Protein AF-A0A3C1V771-F1 (afdb_monomer_lite)

Foldseek 3Di:
DPPPQPWDKDFAQDKDKDAAPFWFQKKKWKKWAQDDDDDKWKWADAPVPDTDTDDWDKDWPDDDDDVPSGTTIMMIMDHGDDGHRMMMIGHRGTMITRDMDTDGDDDDD

Structure (mmCIF, N/CA/C/O backbone):
data_AF-A0A3C1V771-F1
#
_entry.id   AF-A0A3C1V771-F1
#
loop_
_atom_site.group_PDB
_atom_site.id
_atom_site.type_symbol
_atom_site.label_atom_id
_atom_site.label_alt_id
_atom_site.label_comp_id
_atom_site.label_asym_id
_atom_site.label_entity_id
_atom_site.label_seq_id
_atom_site.pdbx_PDB_ins_code
_atom_site.Cartn_x
_atom_site.Cartn_y
_atom_site.Cartn_z
_atom_site.occupancy
_atom_site.B_iso_or_equiv
_atom_site.auth_seq_id
_atom_site.auth_comp_id
_atom_site.auth_asym_id
_atom_site.auth_atom_id
_atom_site.pdbx_PDB_model_num
ATOM 1 N N . ALA A 1 1 ? 18.642 19.438 11.216 1.00 39.62 1 ALA A N 1
ATOM 2 C CA . ALA A 1 1 ? 18.569 17.996 11.513 1.00 39.62 1 ALA A CA 1
ATOM 3 C C . ALA A 1 1 ? 18.461 17.271 10.180 1.00 39.62 1 ALA A C 1
ATOM 5 O O . ALA A 1 1 ? 17.603 17.635 9.390 1.00 39.62 1 ALA A O 1
ATOM 6 N N . LYS A 1 2 ? 19.402 16.379 9.864 1.00 35.41 2 LYS A N 1
ATOM 7 C CA . LYS A 1 2 ? 19.421 15.618 8.610 1.00 35.41 2 LYS A CA 1
ATOM 8 C C . LYS A 1 2 ? 18.505 14.418 8.839 1.00 35.41 2 LYS A C 1
ATOM 10 O O . LYS A 1 2 ? 18.873 13.536 9.602 1.00 35.41 2 LYS A O 1
ATOM 15 N N . GLU A 1 3 ? 17.280 14.475 8.325 1.00 34.34 3 GLU A N 1
ATOM 16 C CA . GLU A 1 3 ? 16.310 13.388 8.476 1.00 34.34 3 GLU A CA 1
ATOM 17 C C . GLU A 1 3 ? 16.882 12.112 7.850 1.00 34.34 3 GLU A C 1
ATOM 19 O O . GLU A 1 3 ? 17.196 12.065 6.659 1.00 34.34 3 GLU A O 1
ATOM 24 N N . ASP A 1 4 ? 17.063 11.095 8.686 1.00 40.94 4 ASP A N 1
ATOM 25 C CA . ASP A 1 4 ? 17.554 9.778 8.307 1.00 40.94 4 ASP A CA 1
ATOM 26 C C . ASP A 1 4 ? 16.416 9.014 7.613 1.00 40.94 4 ASP A C 1
ATOM 28 O O . ASP A 1 4 ? 15.683 8.231 8.220 1.00 40.94 4 ASP A O 1
ATOM 32 N N . ALA A 1 5 ? 16.203 9.325 6.332 1.00 49.41 5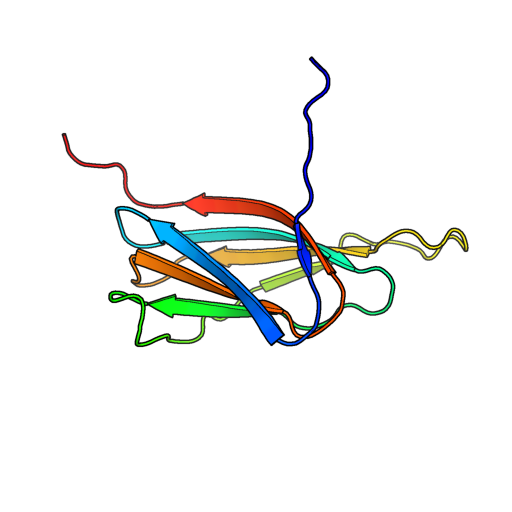 ALA A N 1
ATOM 33 C CA . ALA A 1 5 ? 15.216 8.672 5.480 1.00 49.41 5 ALA A CA 1
ATOM 34 C C . ALA A 1 5 ? 15.672 7.240 5.150 1.00 49.41 5 ALA A C 1
ATOM 36 O O . ALA A 1 5 ? 16.147 6.956 4.048 1.00 49.41 5 ALA A O 1
ATOM 37 N N . HIS A 1 6 ? 15.542 6.331 6.115 1.00 59.53 6 HIS A N 1
ATOM 38 C CA . HIS A 1 6 ? 15.743 4.902 5.910 1.00 59.53 6 HIS A CA 1
ATOM 39 C C . HIS A 1 6 ? 14.648 4.379 4.975 1.00 59.53 6 HIS A C 1
ATOM 41 O O . HIS A 1 6 ? 13.528 4.098 5.397 1.00 59.53 6 HIS A O 1
ATOM 47 N N . ARG A 1 7 ? 14.955 4.277 3.680 1.00 64.25 7 ARG A N 1
ATOM 48 C CA . ARG A 1 7 ? 14.083 3.594 2.721 1.00 64.25 7 ARG A CA 1
ATOM 49 C C . ARG A 1 7 ? 14.140 2.097 2.993 1.00 64.25 7 ARG A C 1
ATOM 51 O O . ARG A 1 7 ? 15.230 1.536 3.095 1.00 64.25 7 ARG A O 1
ATOM 58 N N . THR A 1 8 ? 12.991 1.437 3.052 1.00 76.06 8 THR A N 1
ATOM 59 C CA . THR A 1 8 ? 12.944 -0.024 3.149 1.00 76.06 8 THR A CA 1
ATOM 60 C C . THR A 1 8 ? 13.097 -0.607 1.750 1.00 76.06 8 THR A C 1
ATOM 62 O O . THR A 1 8 ? 12.195 -0.474 0.924 1.00 76.06 8 THR A O 1
ATOM 65 N N . ALA A 1 9 ? 14.253 -1.202 1.459 1.00 81.94 9 ALA A N 1
ATOM 66 C CA . ALA A 1 9 ? 14.465 -1.959 0.230 1.00 81.94 9 ALA A CA 1
ATOM 67 C C . ALA A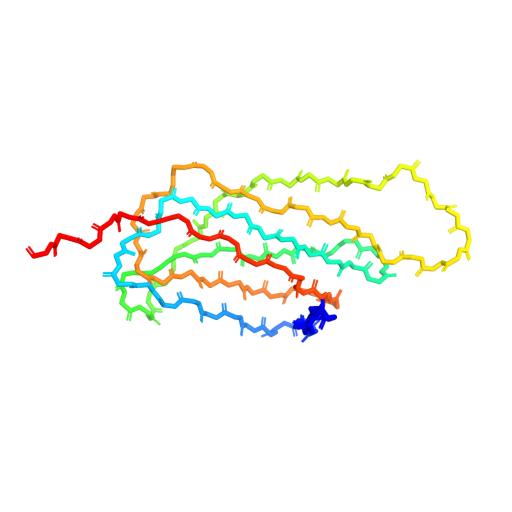 1 9 ? 13.848 -3.358 0.356 1.00 81.94 9 ALA A C 1
ATOM 69 O O . ALA A 1 9 ? 13.893 -3.950 1.433 1.00 81.94 9 ALA A O 1
ATOM 70 N N . GLY A 1 10 ? 13.304 -3.875 -0.741 1.00 82.62 10 GLY A N 1
ATOM 71 C CA . GLY A 1 10 ? 12.800 -5.241 -0.818 1.00 82.62 10 GLY A CA 1
ATOM 72 C C . GLY A 1 10 ? 12.676 -5.731 -2.260 1.00 82.62 10 GLY A C 1
ATOM 73 O O . GLY A 1 10 ? 12.770 -4.951 -3.214 1.00 82.62 10 GLY A O 1
ATOM 74 N N . GLY A 1 11 ? 12.504 -7.038 -2.411 1.00 83.69 11 GLY A N 1
ATOM 75 C CA . GLY A 1 11 ? 12.359 -7.756 -3.669 1.00 83.69 11 GLY A CA 1
ATOM 76 C C . GLY A 1 11 ? 11.072 -8.574 -3.741 1.00 83.69 11 GLY A C 1
ATOM 77 O O . GLY A 1 11 ? 10.203 -8.499 -2.878 1.00 83.69 11 GLY A O 1
ATOM 78 N N . ALA A 1 12 ? 10.932 -9.357 -4.811 1.00 87.88 12 ALA A N 1
ATOM 79 C CA . ALA A 1 12 ? 9.745 -10.176 -5.026 1.00 87.88 12 ALA A CA 1
ATOM 80 C C . ALA A 1 12 ? 9.530 -11.182 -3.880 1.00 87.88 12 ALA A C 1
ATOM 82 O O . ALA A 1 12 ? 10.432 -11.950 -3.553 1.00 87.88 12 ALA A O 1
ATOM 83 N N . GLY A 1 13 ? 8.321 -11.200 -3.317 1.00 89.38 13 GLY A N 1
ATOM 84 C CA . GLY A 1 13 ? 7.947 -12.055 -2.190 1.00 89.38 13 GLY A CA 1
ATOM 85 C C . GLY A 1 13 ? 8.175 -11.424 -0.817 1.00 89.38 13 GLY A C 1
ATOM 86 O O . GLY A 1 13 ? 7.653 -11.950 0.164 1.00 89.38 13 GLY A O 1
ATOM 87 N N . ASP A 1 14 ? 8.876 -10.289 -0.734 1.00 91.56 14 ASP A N 1
ATOM 88 C CA . ASP A 1 14 ? 8.988 -9.551 0.521 1.00 91.56 14 ASP A CA 1
ATOM 89 C C . ASP A 1 14 ? 7.641 -8.939 0.903 1.00 91.56 14 ASP A C 1
ATOM 91 O O . ASP A 1 14 ? 6.867 -8.461 0.062 1.00 91.56 14 ASP A O 1
ATOM 95 N N . VAL A 1 15 ? 7.370 -8.944 2.207 1.00 93.56 15 VAL A N 1
ATOM 96 C CA . VAL A 1 15 ? 6.098 -8.503 2.767 1.00 93.56 15 VAL A CA 1
ATOM 97 C C . VAL A 1 15 ? 6.337 -7.484 3.869 1.00 93.56 15 VAL A C 1
ATOM 99 O O . VAL A 1 15 ? 7.117 -7.714 4.791 1.00 93.56 15 VAL A O 1
ATOM 102 N N . LEU A 1 16 ? 5.604 -6.373 3.804 1.00 94.00 16 LEU A N 1
ATOM 103 C CA . LEU A 1 16 ? 5.488 -5.418 4.899 1.00 94.00 16 LEU A CA 1
ATOM 104 C C . LEU A 1 16 ? 4.065 -5.481 5.448 1.00 94.00 16 LEU A C 1
ATOM 106 O O . LEU A 1 16 ? 3.105 -5.356 4.686 1.00 94.00 16 LEU A O 1
ATOM 110 N N . ILE A 1 17 ? 3.929 -5.650 6.764 1.00 95.19 17 ILE A N 1
ATOM 111 C CA . ILE A 1 17 ? 2.636 -5.614 7.455 1.00 95.19 17 ILE A CA 1
ATOM 112 C C . ILE A 1 17 ? 2.661 -4.478 8.471 1.00 95.19 17 ILE A C 1
ATOM 114 O O . ILE A 1 17 ? 3.497 -4.451 9.371 1.00 95.19 17 ILE A O 1
ATOM 118 N N . TYR A 1 18 ? 1.718 -3.555 8.329 1.00 94.25 18 TYR A N 1
ATOM 119 C CA . TYR A 1 18 ? 1.468 -2.479 9.277 1.00 94.25 18 TYR A CA 1
ATOM 120 C C . TYR A 1 18 ? 0.246 -2.840 10.107 1.00 94.25 18 TYR A C 1
ATOM 122 O O . TYR A 1 18 ? -0.832 -3.029 9.549 1.00 94.25 18 TYR A O 1
ATOM 130 N N . GLN A 1 19 ? 0.407 -2.910 11.425 1.00 95.50 19 GLN A N 1
ATOM 131 C CA . GLN A 1 19 ? -0.698 -3.069 12.364 1.00 95.50 19 GLN A CA 1
ATOM 132 C C . GLN A 1 19 ? -1.075 -1.705 12.942 1.00 95.50 19 GLN A C 1
ATOM 134 O O . GLN A 1 19 ? -0.218 -0.953 13.404 1.00 95.50 19 GLN A O 1
ATOM 139 N N . LEU A 1 20 ? -2.366 -1.399 12.928 1.00 92.56 20 LEU A N 1
ATOM 140 C CA . LEU A 1 20 ? -2.946 -0.173 13.444 1.00 92.56 20 LEU A CA 1
ATOM 141 C C . LEU A 1 20 ? -3.909 -0.483 14.589 1.00 92.56 20 LEU A C 1
ATOM 143 O O . LEU A 1 20 ? -4.508 -1.558 14.632 1.00 92.56 20 LEU A O 1
ATOM 147 N N . PRO A 1 21 ? -4.106 0.465 15.517 1.00 91.38 21 PRO A N 1
ATOM 148 C CA . PRO A 1 21 ? -5.040 0.277 16.622 1.00 91.38 21 PRO A CA 1
ATOM 149 C C . PRO A 1 21 ? -6.514 0.347 16.187 1.00 91.38 21 PRO A C 1
ATOM 151 O O . PRO A 1 21 ? -7.402 0.008 16.962 1.00 91.38 21 PRO A O 1
ATOM 154 N N . THR A 1 22 ? -6.783 0.827 14.971 1.00 91.56 22 THR A N 1
ATOM 155 C CA . THR A 1 22 ? -8.127 0.989 14.403 1.00 91.56 22 THR A CA 1
ATOM 156 C C . THR A 1 22 ? -8.080 0.766 12.894 1.00 91.56 22 THR A C 1
ATOM 158 O O . THR A 1 22 ? -6.999 0.795 12.300 1.00 91.56 22 THR A O 1
ATOM 161 N N . ALA A 1 23 ? -9.252 0.587 12.283 1.00 93.25 23 ALA A N 1
ATOM 162 C CA . ALA A 1 23 ? -9.362 0.222 10.879 1.00 93.25 23 ALA A CA 1
ATOM 163 C C . ALA A 1 23 ? -8.713 1.248 9.932 1.00 93.25 23 ALA A C 1
ATOM 165 O O . ALA A 1 23 ? -8.871 2.463 10.083 1.00 93.25 23 ALA A O 1
ATOM 166 N N . VAL A 1 24 ? -8.031 0.744 8.907 1.00 94.06 24 VAL A N 1
ATOM 167 C CA . VAL A 1 24 ? -7.446 1.534 7.822 1.00 94.06 24 VAL A CA 1
ATOM 168 C C . VAL A 1 24 ? -8.562 2.209 7.016 1.00 94.06 24 VAL A C 1
ATOM 170 O O . VAL A 1 24 ? -9.428 1.543 6.459 1.00 94.06 24 VAL A O 1
ATOM 173 N N . GLN A 1 25 ? -8.530 3.539 6.896 1.00 94.38 25 GLN A N 1
ATOM 174 C CA . GLN A 1 25 ? -9.494 4.307 6.087 1.00 94.38 25 GLN A CA 1
ATOM 175 C C . GLN A 1 25 ? -8.951 4.666 4.701 1.00 94.38 25 GLN A C 1
ATOM 177 O O . GLN A 1 25 ? -9.691 4.735 3.715 1.00 94.38 25 GLN A O 1
ATOM 182 N N . SER A 1 26 ? -7.653 4.943 4.625 1.00 95.00 26 SER A N 1
ATOM 183 C CA . SER A 1 26 ? -6.944 5.257 3.385 1.00 95.00 26 SER A CA 1
ATOM 184 C C . SER A 1 26 ? -5.445 5.142 3.595 1.00 95.00 26 SER A C 1
ATOM 186 O O . SER A 1 26 ? -4.965 5.283 4.720 1.00 95.00 26 SER A O 1
ATOM 188 N N . PHE A 1 27 ? -4.697 4.975 2.510 1.00 95.88 27 PHE A N 1
ATOM 189 C CA . PHE A 1 27 ? -3.242 5.043 2.561 1.00 95.88 27 PHE A CA 1
ATOM 190 C C . PHE A 1 27 ? -2.639 5.690 1.317 1.00 95.88 27 PHE A C 1
ATOM 192 O O . PHE A 1 27 ? -3.271 5.774 0.258 1.00 95.88 27 PHE A O 1
ATOM 199 N N . ARG A 1 28 ? -1.381 6.109 1.466 1.00 96.81 28 ARG A N 1
ATOM 200 C CA . ARG A 1 28 ? -0.470 6.518 0.398 1.00 96.81 28 ARG A CA 1
ATOM 201 C C . ARG A 1 28 ? 0.878 5.849 0.615 1.00 96.81 28 ARG A C 1
ATO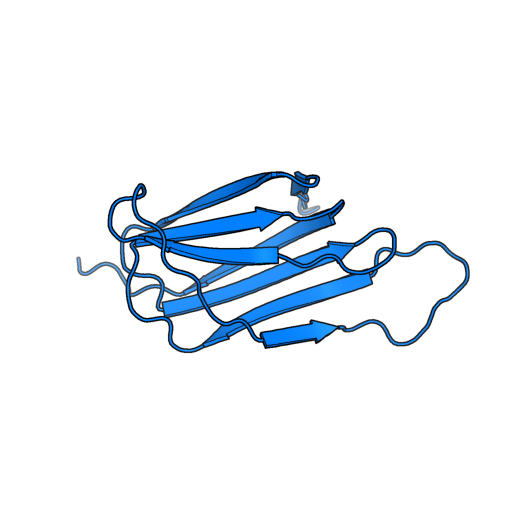M 203 O O . ARG A 1 28 ? 1.441 5.922 1.703 1.00 96.81 28 ARG A O 1
ATOM 210 N N . VAL A 1 29 ? 1.397 5.213 -0.423 1.00 95.12 29 VAL A N 1
ATOM 211 C CA . VAL A 1 29 ? 2.679 4.511 -0.397 1.00 95.12 29 VAL A CA 1
ATOM 212 C C . VAL A 1 29 ? 3.551 5.075 -1.499 1.00 95.12 29 VAL A C 1
ATOM 214 O O . VAL A 1 29 ? 3.246 4.943 -2.683 1.00 95.12 29 VAL A O 1
ATOM 217 N N . PHE A 1 30 ? 4.632 5.725 -1.083 1.00 93.69 30 PHE A N 1
ATOM 218 C CA . PHE A 1 30 ? 5.637 6.305 -1.959 1.00 93.69 30 PHE A CA 1
ATOM 219 C C . PHE A 1 30 ? 6.733 5.268 -2.169 1.00 93.69 30 PHE A C 1
ATOM 221 O O . PHE A 1 30 ? 7.468 4.938 -1.233 1.00 93.69 30 PHE A O 1
ATOM 228 N N . ALA A 1 31 ? 6.825 4.754 -3.389 1.00 91.81 31 ALA A N 1
ATOM 229 C CA . ALA A 1 31 ? 7.779 3.733 -3.779 1.00 91.81 31 ALA A CA 1
ATOM 230 C C . ALA A 1 31 ? 8.722 4.247 -4.869 1.00 91.81 31 ALA A C 1
ATOM 232 O O . ALA A 1 31 ? 8.382 5.127 -5.659 1.00 91.81 31 ALA A O 1
ATOM 233 N N . PHE A 1 32 ? 9.911 3.663 -4.916 1.00 89.69 32 PHE A N 1
ATOM 234 C CA . PHE A 1 32 ? 10.916 3.911 -5.934 1.00 89.69 32 PHE A CA 1
ATOM 235 C C . PHE A 1 32 ? 11.278 2.579 -6.589 1.00 89.69 32 PHE A C 1
ATOM 237 O O . PHE A 1 32 ? 11.544 1.608 -5.882 1.00 89.69 32 PHE A O 1
ATOM 244 N N . PHE A 1 33 ? 11.343 2.543 -7.919 1.00 87.81 33 PHE A N 1
ATOM 245 C CA . PHE A 1 33 ? 11.731 1.351 -8.680 1.00 87.81 33 PHE A CA 1
ATOM 246 C C . PHE A 1 33 ? 13.029 1.602 -9.459 1.00 87.81 33 PHE A C 1
ATOM 248 O O . PHE A 1 33 ? 13.110 2.610 -10.160 1.00 87.81 33 PHE A O 1
ATOM 255 N N . PRO A 1 34 ? 14.026 0.701 -9.414 1.00 83.56 34 PRO A N 1
ATOM 256 C CA . PRO A 1 34 ? 15.301 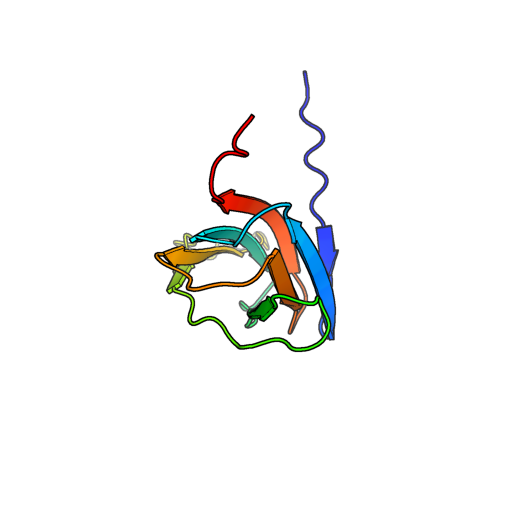0.891 -10.110 1.00 83.56 34 PRO A CA 1
ATOM 257 C C . PRO A 1 34 ? 15.183 0.761 -11.634 1.00 83.56 34 PRO A C 1
ATOM 259 O O . PRO A 1 34 ? 16.020 1.286 -12.365 1.00 83.56 34 PRO A O 1
ATOM 262 N N . LYS A 1 35 ? 14.168 0.039 -12.132 1.00 76.94 35 LYS A N 1
ATOM 263 C CA . LYS A 1 35 ? 13.981 -0.261 -13.562 1.00 76.94 35 LYS A CA 1
ATOM 264 C C . LYS A 1 35 ? 12.523 -0.068 -13.996 1.00 76.94 35 LYS A C 1
ATOM 266 O O . LYS A 1 35 ? 11.986 1.038 -13.935 1.00 76.94 35 LYS A O 1
ATOM 271 N N . ALA A 1 36 ? 11.887 -1.109 -14.529 1.00 75.88 36 ALA A N 1
ATOM 272 C CA . ALA A 1 36 ? 10.452 -1.109 -14.758 1.00 75.88 36 ALA A CA 1
ATOM 273 C C . ALA A 1 36 ? 9.727 -1.099 -13.408 1.00 75.88 36 ALA A C 1
ATOM 275 O O . ALA A 1 36 ? 10.191 -1.692 -12.435 1.00 75.88 36 ALA A O 1
ATOM 276 N N . GLU A 1 37 ? 8.599 -0.403 -13.358 1.00 76.06 37 GLU A N 1
ATOM 277 C CA . GLU A 1 37 ? 7.689 -0.509 -12.227 1.00 76.06 37 GLU A CA 1
ATOM 278 C C . GLU A 1 37 ? 7.188 -1.952 -12.106 1.00 76.06 37 GLU A C 1
ATOM 280 O O . GLU A 1 37 ? 6.809 -2.575 -13.097 1.00 76.06 37 GLU A O 1
ATOM 285 N N . SER A 1 38 ? 7.213 -2.488 -10.891 1.00 78.62 38 SER A N 1
ATOM 286 C CA . SER A 1 38 ? 6.587 -3.773 -10.582 1.00 78.62 38 SER A CA 1
ATOM 287 C C . SER A 1 38 ? 5.256 -3.524 -9.883 1.00 78.62 38 SER A C 1
ATOM 289 O O . SER A 1 38 ? 5.032 -2.459 -9.301 1.00 78.62 38 SER A O 1
ATOM 291 N N . ALA A 1 39 ? 4.348 -4.496 -9.949 1.00 82.12 39 ALA A N 1
ATOM 292 C CA . ALA A 1 39 ? 3.114 -4.414 -9.184 1.00 82.12 39 ALA A CA 1
ATOM 293 C C . ALA A 1 39 ? 3.421 -4.488 -7.677 1.00 82.12 39 ALA A C 1
ATOM 295 O O . ALA A 1 39 ? 4.402 -5.095 -7.243 1.00 82.12 39 ALA A O 1
ATOM 296 N N . VAL A 1 40 ? 2.559 -3.899 -6.863 1.00 92.00 40 VAL A N 1
ATOM 297 C CA . VAL A 1 40 ? 2.531 -4.142 -5.420 1.00 92.00 40 VAL A CA 1
ATOM 298 C C . VAL A 1 40 ? 1.115 -4.578 -5.109 1.00 92.00 40 VAL A C 1
ATOM 300 O O . VAL A 1 40 ? 0.167 -3.908 -5.528 1.00 92.00 40 VAL A O 1
ATOM 303 N N . LYS A 1 41 ? 0.959 -5.716 -4.432 1.00 95.38 41 LYS A N 1
ATOM 304 C CA . LYS A 1 41 ? -0.365 -6.141 -3.978 1.00 95.38 41 LYS A CA 1
ATOM 305 C C . LYS A 1 41 ? -0.618 -5.535 -2.611 1.00 95.38 41 LYS A C 1
ATOM 307 O O . LYS A 1 41 ? 0.202 -5.669 -1.703 1.00 95.38 41 LYS A O 1
ATOM 312 N N . PHE A 1 42 ? -1.763 -4.883 -2.484 1.00 95.81 42 PHE A N 1
ATOM 313 C CA . PHE A 1 42 ? -2.224 -4.303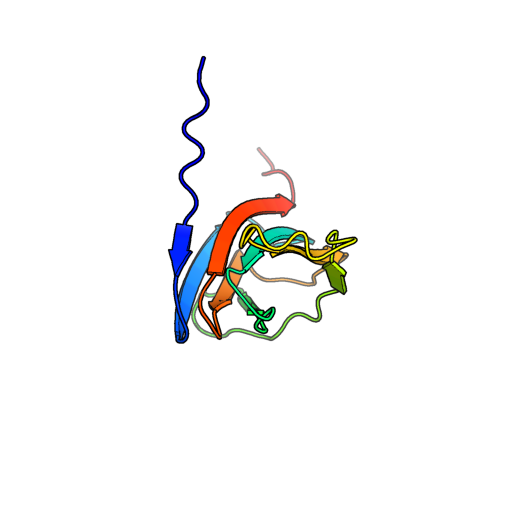 -1.235 1.00 95.81 42 PHE A CA 1
ATOM 314 C C . PHE A 1 42 ? -3.406 -5.111 -0.745 1.00 95.81 42 PHE A C 1
ATOM 316 O O . PHE A 1 42 ? -4.324 -5.393 -1.510 1.00 95.81 42 PHE A O 1
ATOM 323 N N . SER A 1 43 ? -3.390 -5.465 0.530 1.00 96.75 43 SER A N 1
ATOM 324 C CA . SER A 1 43 ? -4.507 -6.153 1.166 1.00 96.75 43 SER A CA 1
ATOM 325 C C . SER A 1 43 ? -4.664 -5.686 2.602 1.00 96.75 43 SER A C 1
ATOM 327 O O . SER A 1 43 ? -3.709 -5.203 3.214 1.00 96.75 43 SER A O 1
ATOM 329 N N . VAL A 1 44 ? -5.873 -5.813 3.133 1.00 96.69 44 VAL A N 1
ATOM 330 C CA . VAL A 1 44 ? -6.181 -5.509 4.531 1.00 96.69 44 VAL A CA 1
ATOM 331 C C . VAL A 1 44 ? -6.723 -6.735 5.246 1.00 96.69 44 VAL A C 1
ATOM 333 O O . VAL A 1 44 ? -7.185 -7.672 4.601 1.00 96.69 44 VAL A O 1
ATOM 336 N N . SER A 1 45 ? -6.611 -6.746 6.569 1.00 96.62 45 SER A N 1
ATOM 337 C CA . SER A 1 45 ? -7.102 -7.829 7.419 1.00 96.62 45 SER A CA 1
ATOM 338 C C . SER A 1 45 ? -7.548 -7.284 8.770 1.00 96.62 45 SER A C 1
ATOM 340 O O . SER A 1 45 ? -6.927 -6.359 9.296 1.00 96.62 45 SER A O 1
ATOM 342 N N . ASP A 1 46 ? -8.608 -7.854 9.339 1.00 94.88 46 ASP A N 1
ATOM 343 C CA . ASP A 1 46 ? -9.058 -7.551 10.703 1.00 94.88 46 ASP A CA 1
ATOM 344 C C . ASP A 1 46 ? -8.254 -8.318 11.769 1.00 94.88 46 ASP A C 1
ATOM 346 O O . ASP A 1 46 ? -8.093 -7.829 12.887 1.00 94.88 46 ASP A O 1
ATOM 350 N N . ASP A 1 47 ? -7.717 -9.494 11.426 1.00 93.75 47 ASP A N 1
ATOM 351 C CA . ASP A 1 47 ? -7.109 -10.452 12.361 1.00 93.75 47 ASP A CA 1
ATOM 352 C C . ASP A 1 47 ? -5.613 -10.718 12.115 1.00 93.75 47 ASP A C 1
ATOM 354 O O . ASP A 1 47 ? -4.978 -11.451 12.874 1.00 93.75 47 ASP A O 1
ATOM 358 N N . GLY A 1 48 ? -5.046 -10.141 11.054 1.00 94.25 48 GLY A N 1
ATOM 359 C CA . GLY A 1 48 ? -3.653 -10.333 10.655 1.00 94.25 48 GLY A CA 1
ATOM 360 C C . GLY A 1 48 ? -3.366 -11.696 10.014 1.00 94.25 48 GLY A C 1
ATOM 361 O O . GLY A 1 48 ? -2.202 -12.007 9.766 1.00 94.25 48 GLY A O 1
ATOM 362 N N . GLN A 1 49 ? -4.393 -12.501 9.730 1.00 94.62 49 GLN A N 1
ATOM 363 C CA . GLN A 1 49 ? -4.285 -13.840 9.140 1.00 94.62 49 GLN A CA 1
ATOM 364 C C . GLN A 1 49 ? -5.039 -13.923 7.810 1.00 94.62 49 GLN A C 1
ATOM 366 O O . GLN A 1 49 ? -4.488 -14.365 6.801 1.00 94.62 49 GLN A O 1
ATOM 371 N N . ASN A 1 50 ? -6.286 -13.457 7.792 1.00 95.25 50 ASN A N 1
ATOM 372 C CA . ASN A 1 50 ? -7.166 -13.485 6.634 1.00 95.25 50 ASN A CA 1
ATOM 373 C C . ASN A 1 50 ? -7.125 -12.127 5.933 1.00 95.25 50 ASN A C 1
ATOM 375 O O . ASN A 1 50 ? -7.681 -11.150 6.430 1.00 95.25 50 ASN A O 1
ATOM 379 N N . PHE A 1 51 ? -6.445 -12.068 4.787 1.00 95.81 51 PHE A N 1
ATOM 380 C CA . PHE A 1 51 ? -6.257 -10.840 4.015 1.00 95.81 51 PHE A CA 1
ATOM 381 C C . PHE A 1 51 ? -7.178 -10.781 2.798 1.00 95.81 51 PHE A C 1
ATOM 383 O O . PHE A 1 51 ? -7.351 -11.776 2.094 1.00 95.81 51 PHE A O 1
ATOM 390 N N . HIS A 1 52 ? -7.712 -9.593 2.524 1.00 94.75 52 HIS A N 1
ATOM 391 C CA . HIS A 1 52 ? -8.543 -9.293 1.357 1.00 94.75 52 HIS A CA 1
ATOM 392 C C . HIS A 1 52 ? -7.904 -8.171 0.540 1.00 94.75 52 HIS A C 1
ATOM 394 O O . HIS A 1 52 ? -7.437 -7.173 1.097 1.00 94.75 52 HIS A O 1
ATOM 400 N N . ASP A 1 53 ? -7.889 -8.333 -0.779 1.00 95.00 53 ASP A N 1
ATOM 401 C CA . ASP A 1 53 ? -7.238 -7.393 -1.687 1.00 95.00 53 ASP A CA 1
ATOM 402 C C . ASP A 1 53 ? -7.921 -6.021 -1.700 1.00 95.00 53 ASP A C 1
ATOM 404 O O . ASP A 1 53 ? -9.146 -5.892 -1.677 1.00 95.00 53 ASP A O 1
ATOM 408 N N . VAL A 1 54 ? -7.098 -4.978 -1.789 1.00 93.62 54 VAL A N 1
ATOM 409 C CA . VAL A 1 54 ? -7.525 -3.588 -1.927 1.00 93.62 54 VAL A CA 1
ATOM 410 C C . VAL A 1 54 ? -7.209 -3.114 -3.336 1.00 93.62 54 VAL A C 1
ATOM 412 O O . VAL A 1 54 ? -6.069 -3.166 -3.795 1.00 93.62 54 VAL A O 1
ATOM 415 N N . THR A 1 55 ? -8.221 -2.578 -4.014 1.00 92.44 55 THR A N 1
ATOM 416 C CA . THR A 1 55 ? -8.005 -1.880 -5.284 1.00 92.44 55 THR A CA 1
ATOM 417 C C . THR A 1 55 ? -7.301 -0.551 -5.025 1.00 92.44 55 THR A C 1
ATOM 419 O O . THR A 1 55 ? -7.794 0.284 -4.265 1.00 92.44 55 THR A O 1
ATOM 422 N N . VAL A 1 56 ? -6.160 -0.339 -5.680 1.00 93.69 56 VAL A N 1
ATOM 423 C CA . VAL A 1 56 ? -5.355 0.881 -5.551 1.00 93.69 56 VAL A CA 1
ATOM 424 C C . VAL A 1 56 ? -5.284 1.649 -6.861 1.00 93.69 56 VAL A C 1
ATOM 426 O O . VAL A 1 56 ? -5.292 1.077 -7.949 1.00 93.69 56 VAL A O 1
ATOM 429 N N . GLN A 1 57 ? -5.178 2.965 -6.743 1.00 94.38 57 GLN A N 1
ATOM 430 C CA . GLN A 1 57 ? -4.787 3.854 -7.826 1.00 94.38 57 GLN A CA 1
ATOM 431 C C . GLN A 1 57 ? -3.265 4.012 -7.815 1.00 94.38 57 GLN A C 1
ATOM 433 O O . GLN A 1 57 ? -2.629 3.971 -6.756 1.00 94.38 57 GLN A O 1
ATOM 438 N N . LYS A 1 58 ? -2.687 4.159 -9.008 1.00 92.44 58 LYS A N 1
ATOM 439 C CA . LYS A 1 58 ? -1.247 4.287 -9.222 1.00 92.44 58 LYS A CA 1
ATOM 440 C C . LYS A 1 58 ? -0.965 5.555 -10.016 1.00 92.44 58 LYS A C 1
ATOM 442 O O . LYS A 1 58 ? -1.454 5.697 -11.134 1.00 92.44 58 LYS A O 1
ATOM 447 N N . GLU A 1 59 ? -0.144 6.430 -9.456 1.00 90.88 59 GLU A N 1
ATOM 448 C CA . GLU A 1 59 ? 0.353 7.640 -10.107 1.00 90.88 59 GLU A CA 1
ATOM 449 C C . GLU A 1 59 ? 1.870 7.528 -10.295 1.00 90.88 59 GLU A C 1
ATOM 451 O O . GLU A 1 59 ? 2.606 7.198 -9.363 1.00 90.88 59 GLU A O 1
ATOM 456 N N . ILE A 1 60 ? 2.347 7.792 -11.510 1.00 85.56 60 ILE A N 1
ATOM 457 C CA . ILE A 1 60 ? 3.771 7.760 -11.855 1.00 85.56 60 ILE A CA 1
ATOM 458 C C . ILE A 1 60 ? 4.202 9.204 -12.096 1.00 85.56 60 ILE A C 1
ATOM 460 O O . ILE A 1 60 ? 3.719 9.841 -13.027 1.00 85.56 60 ILE A O 1
ATOM 464 N N . TYR A 1 61 ? 5.128 9.717 -11.288 1.00 72.81 61 TYR A N 1
ATOM 465 C CA . TYR A 1 61 ? 5.588 11.113 -11.384 1.00 72.81 61 TYR A CA 1
ATOM 466 C C . TYR A 1 61 ? 6.834 11.282 -12.269 1.00 72.81 61 TYR A C 1
ATOM 468 O O . TYR A 1 61 ? 7.539 12.288 -12.197 1.00 72.81 61 TYR A O 1
ATOM 476 N N . PHE A 1 62 ? 7.151 10.279 -13.091 1.00 67.19 62 PHE A N 1
ATOM 477 C CA . PHE A 1 62 ? 8.355 10.258 -13.913 1.00 67.19 62 PHE A CA 1
ATOM 478 C C . PHE A 1 62 ? 8.079 10.796 -15.325 1.00 67.19 62 PHE A C 1
ATOM 480 O O . PHE A 1 62 ? 7.387 10.152 -16.109 1.00 67.19 62 PHE A O 1
ATOM 487 N N . HIS A 1 63 ? 8.655 11.957 -15.659 1.00 57.94 63 HIS A N 1
ATOM 488 C CA . HIS A 1 63 ? 8.431 12.666 -16.930 1.00 57.94 63 HIS A CA 1
ATOM 489 C C . HIS A 1 63 ? 9.598 12.595 -17.935 1.00 57.94 63 HIS A C 1
ATOM 491 O O . HIS A 1 63 ? 9.601 13.334 -18.916 1.00 57.94 63 HIS A O 1
ATOM 497 N N . GLY A 1 64 ? 10.586 11.715 -17.749 1.00 54.78 64 GLY A N 1
ATOM 498 C CA . GLY A 1 64 ? 11.638 11.543 -18.754 1.00 54.78 64 GLY A CA 1
ATOM 499 C C . GLY A 1 64 ? 12.825 10.724 -18.274 1.00 54.78 64 GLY A C 1
ATOM 500 O O . GLY A 1 64 ? 13.376 10.976 -17.205 1.00 54.78 64 GLY A O 1
ATOM 501 N N . ALA A 1 65 ? 13.232 9.748 -19.086 1.00 51.59 65 ALA A N 1
ATOM 502 C CA . ALA A 1 65 ? 14.463 9.000 -18.886 1.00 51.59 65 ALA A CA 1
ATOM 503 C C . ALA A 1 65 ? 15.656 9.882 -19.276 1.00 51.59 65 ALA A C 1
ATOM 505 O O . ALA A 1 65 ? 16.106 9.865 -20.414 1.00 51.59 65 ALA A O 1
ATOM 506 N N . GLY A 1 66 ? 16.171 10.671 -18.335 1.00 49.81 66 GLY A N 1
ATOM 507 C CA . GLY A 1 66 ? 17.586 11.025 -18.403 1.00 49.81 66 GLY A CA 1
ATOM 508 C C . GLY A 1 66 ? 18.388 9.741 -18.198 1.00 49.8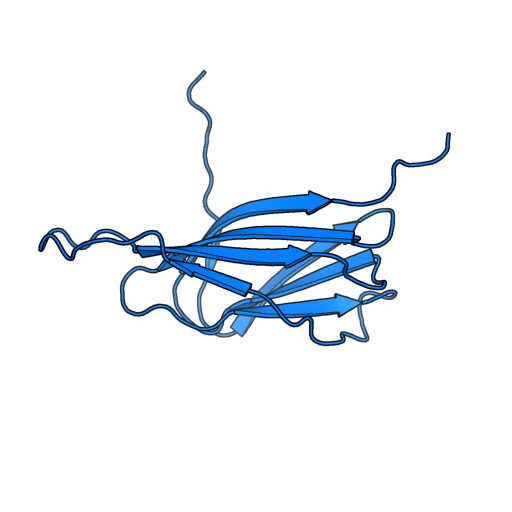1 66 GLY A C 1
ATOM 509 O O . GLY A 1 66 ? 18.041 8.960 -17.312 1.00 49.81 66 GLY A O 1
ATOM 510 N N . GLU A 1 67 ? 19.436 9.511 -18.987 1.00 51.06 67 GLU A N 1
ATOM 511 C CA . GLU A 1 67 ? 20.275 8.292 -18.996 1.00 51.06 67 GLU A CA 1
ATOM 512 C C . GLU A 1 67 ? 21.017 7.982 -17.672 1.00 51.06 67 GLU A C 1
ATOM 514 O O . GLU A 1 67 ? 21.919 7.156 -17.611 1.00 51.06 67 GLU A O 1
ATOM 519 N N . TYR A 1 68 ? 20.622 8.620 -16.574 1.00 59.22 68 TYR A N 1
ATOM 520 C CA . TYR A 1 68 ? 21.292 8.625 -15.281 1.00 59.22 68 TYR A CA 1
ATOM 521 C C . TYR A 1 68 ? 20.791 7.554 -14.298 1.00 59.22 68 TYR A C 1
ATOM 523 O O . TYR A 1 68 ? 21.126 7.609 -13.118 1.00 59.22 68 TYR A O 1
ATOM 531 N N . GLY A 1 69 ? 19.981 6.585 -14.744 1.00 62.22 69 GLY A N 1
ATOM 532 C CA . GLY A 1 69 ? 19.574 5.450 -13.900 1.00 62.22 69 GLY A CA 1
ATOM 533 C C . GLY A 1 69 ? 18.770 5.838 -12.649 1.00 62.22 69 GLY A C 1
ATOM 534 O O . GLY A 1 69 ? 18.807 5.125 -11.645 1.00 62.22 69 GLY A O 1
ATOM 535 N N . TYR A 1 70 ? 18.063 6.974 -12.679 1.00 69.75 70 TYR A N 1
ATOM 536 C CA . TYR A 1 70 ? 17.227 7.405 -11.558 1.00 69.75 70 TYR A CA 1
ATOM 537 C C . TYR A 1 70 ? 16.109 6.397 -11.287 1.00 69.75 70 TYR A C 1
ATOM 539 O O . TYR A 1 70 ? 15.413 5.953 -12.203 1.00 69.75 70 TYR A O 1
ATOM 547 N N . TRP A 1 71 ? 15.903 6.082 -10.008 1.00 79.06 71 TRP A N 1
ATOM 548 C CA . TRP A 1 71 ? 14.778 5.255 -9.594 1.00 79.06 71 TRP A CA 1
ATOM 549 C C . TRP A 1 71 ? 13.466 5.995 -9.868 1.00 79.06 71 TRP A C 1
ATOM 551 O O . TRP A 1 71 ? 13.322 7.171 -9.528 1.00 79.06 71 TRP A O 1
ATOM 561 N N . LYS A 1 72 ? 12.495 5.303 -10.462 1.00 85.94 72 LYS A N 1
ATOM 562 C CA . LYS A 1 72 ? 11.201 5.869 -10.845 1.00 85.94 72 LYS A CA 1
ATOM 563 C C . LYS A 1 72 ? 10.297 6.000 -9.616 1.00 85.94 72 LYS A C 1
ATOM 565 O O . LYS A 1 72 ? 9.996 4.969 -9.009 1.00 85.94 72 LYS A O 1
ATOM 570 N N . PRO A 1 73 ? 9.857 7.216 -9.245 1.00 89.94 73 PRO A N 1
ATOM 571 C CA . PRO A 1 73 ? 8.918 7.407 -8.151 1.00 89.94 73 PRO A CA 1
ATOM 572 C C . PRO A 1 73 ? 7.497 7.035 -8.587 1.00 89.94 73 PRO A C 1
ATOM 574 O O . PRO A 1 73 ? 7.001 7.504 -9.615 1.00 89.94 73 PRO A O 1
ATOM 577 N N . VAL A 1 74 ? 6.836 6.220 -7.773 1.00 91.88 74 VAL A N 1
ATOM 578 C CA . VAL A 1 74 ? 5.450 5.788 -7.959 1.00 91.88 74 VAL A CA 1
ATOM 579 C C . VAL A 1 74 ? 4.696 5.993 -6.651 1.00 91.88 74 VAL A C 1
ATOM 581 O O . VAL A 1 74 ? 5.183 5.635 -5.576 1.00 91.88 74 VAL A O 1
ATOM 584 N N . LEU A 1 75 ? 3.501 6.566 -6.742 1.00 94.00 75 LEU A N 1
ATOM 585 C CA . LEU A 1 75 ? 2.560 6.672 -5.638 1.00 94.00 75 LEU A CA 1
ATOM 586 C C . LEU A 1 75 ? 1.438 5.661 -5.834 1.00 94.00 75 LEU A C 1
ATOM 588 O O . LEU A 1 75 ? 0.690 5.727 -6.807 1.00 94.00 75 LEU A O 1
ATOM 592 N N . PHE A 1 76 ? 1.290 4.770 -4.864 1.00 95.00 76 PHE A N 1
ATOM 593 C CA . PHE A 1 76 ? 0.107 3.932 -4.729 1.00 95.00 76 PHE A CA 1
ATOM 594 C C . PHE A 1 76 ? -0.807 4.528 -3.673 1.00 95.00 76 PHE A C 1
ATOM 596 O O . PHE A 1 76 ? -0.350 4.902 -2.591 1.00 95.00 76 PHE A O 1
ATOM 603 N N . HIS A 1 77 ? -2.100 4.611 -3.956 1.00 96.25 77 HIS A N 1
ATOM 604 C CA . HIS A 1 77 ? -3.051 5.125 -2.983 1.00 96.25 77 HIS A CA 1
ATOM 605 C C . HIS A 1 77 ? -4.434 4.508 -3.137 1.00 96.25 77 HIS A C 1
ATOM 607 O O . HIS A 1 77 ? -4.897 4.206 -4.234 1.00 96.25 77 HIS A O 1
ATOM 613 N N . ALA A 1 78 ? -5.129 4.384 -2.015 1.00 95.38 78 ALA A N 1
ATOM 614 C CA . ALA A 1 78 ? -6.529 3.995 -1.971 1.00 95.38 78 ALA A CA 1
ATOM 615 C C . ALA A 1 78 ? -7.287 4.954 -1.054 1.00 95.38 78 ALA A C 1
ATOM 617 O O . ALA A 1 78 ? -6.817 5.325 0.025 1.00 95.38 78 ALA A O 1
ATOM 618 N N . LYS A 1 79 ? -8.461 5.385 -1.518 1.00 90.00 79 LYS A N 1
ATOM 619 C CA . LYS A 1 79 ? -9.378 6.267 -0.790 1.00 90.00 79 LYS A CA 1
ATOM 620 C C . LYS A 1 79 ? -10.602 5.436 -0.408 1.00 90.00 79 LYS A C 1
ATOM 622 O O . LYS A 1 79 ? -11.157 4.790 -1.288 1.00 90.00 79 LYS A O 1
ATOM 627 N N . LYS A 1 80 ? -11.042 5.516 0.854 1.00 86.94 80 LYS A N 1
ATOM 628 C CA . LYS A 1 80 ? -12.219 4.801 1.389 1.00 86.94 80 LYS A CA 1
ATOM 629 C C . LYS A 1 80 ? -12.058 3.275 1.374 1.00 86.94 80 LYS A C 1
ATOM 631 O O . LYS A 1 80 ? -12.767 2.564 0.671 1.00 86.94 80 LYS A O 1
ATOM 636 N N . ILE A 1 81 ? -11.107 2.788 2.158 1.00 88.38 81 ILE A N 1
ATOM 637 C CA . ILE A 1 81 ? -10.961 1.361 2.450 1.00 88.38 81 ILE A CA 1
ATOM 638 C C . ILE A 1 81 ? -11.973 0.990 3.533 1.00 88.38 81 ILE A C 1
ATOM 640 O O . ILE A 1 81 ? -12.221 1.766 4.458 1.00 88.38 81 ILE A O 1
ATOM 644 N N . HIS A 1 82 ? -12.585 -0.178 3.384 1.00 73.62 82 HIS A N 1
ATOM 645 C CA . HIS A 1 82 ? -13.568 -0.693 4.321 1.00 73.62 82 HIS A CA 1
ATOM 646 C C . HIS A 1 82 ? -12.938 -1.825 5.134 1.00 73.62 82 HIS A C 1
ATOM 648 O O . HIS A 1 82 ? -12.842 -2.947 4.648 1.00 73.62 82 HIS A O 1
ATOM 654 N N . GLY A 1 83 ? -12.536 -1.516 6.368 1.00 74.94 83 GLY A N 1
ATOM 655 C CA . GLY A 1 83 ? -12.108 -2.513 7.352 1.00 74.94 83 GLY A CA 1
ATOM 656 C C . GLY A 1 83 ? -10.613 -2.833 7.346 1.00 74.94 83 GLY A C 1
ATOM 657 O O . GLY A 1 83 ? -9.851 -2.369 6.496 1.00 74.94 83 GLY A O 1
ATOM 658 N N . GLY A 1 84 ? -10.213 -3.617 8.342 1.00 85.81 84 GLY A N 1
ATOM 659 C CA . GLY A 1 84 ? -8.862 -4.102 8.548 1.00 85.81 84 GLY A CA 1
ATOM 660 C C . GLY A 1 84 ? -8.003 -3.218 9.443 1.00 85.81 84 GLY A C 1
ATOM 661 O O . GLY A 1 84 ? -7.712 -2.068 9.119 1.00 85.81 84 GLY A O 1
ATOM 662 N N . ASN A 1 85 ? -7.532 -3.785 10.552 1.00 94.31 85 ASN A N 1
ATOM 663 C CA . ASN A 1 85 ? -6.513 -3.183 11.418 1.00 94.31 85 ASN A CA 1
ATOM 664 C C . ASN A 1 85 ? -5.091 -3.461 10.912 1.00 94.31 85 ASN A C 1
ATOM 666 O O . ASN A 1 85 ? -4.123 -2.944 11.462 1.00 94.31 85 ASN A O 1
ATOM 670 N N . PHE A 1 86 ? -4.953 -4.274 9.868 1.00 96.50 86 PHE A N 1
ATOM 671 C CA . PHE A 1 86 ? -3.682 -4.610 9.250 1.00 96.50 86 PHE A CA 1
ATOM 672 C C . PHE A 1 86 ? -3.684 -4.174 7.789 1.00 96.50 86 PHE A C 1
ATOM 674 O O . PHE A 1 86 ? -4.637 -4.452 7.066 1.00 96.50 86 PHE A O 1
ATOM 681 N N . LEU A 1 87 ? -2.598 -3.544 7.345 1.00 96.44 87 LEU A N 1
ATOM 682 C CA . LEU A 1 87 ? -2.305 -3.271 5.938 1.00 96.44 87 LEU A CA 1
ATOM 683 C C . LEU A 1 87 ? -1.079 -4.085 5.526 1.00 96.44 87 LEU A C 1
ATOM 685 O O . LEU A 1 87 ? -0.010 -3.925 6.111 1.00 96.44 87 LEU A O 1
ATOM 689 N N . LYS A 1 88 ? -1.223 -4.921 4.498 1.00 96.69 88 LYS A N 1
ATOM 690 C CA . LYS A 1 88 ? -0.147 -5.733 3.928 1.00 96.69 88 LYS A CA 1
ATOM 691 C C . LYS A 1 88 ? 0.230 -5.241 2.536 1.00 96.69 88 LYS A C 1
ATOM 693 O O . LYS A 1 88 ? -0.638 -5.053 1.683 1.00 96.69 88 LYS A O 1
ATOM 698 N N . LEU A 1 89 ? 1.531 -5.082 2.321 1.00 95.88 89 LEU A N 1
ATOM 699 C CA . LEU A 1 89 ? 2.164 -4.806 1.036 1.00 95.88 89 LEU A CA 1
ATOM 700 C C . LEU A 1 89 ? 2.999 -6.026 0.657 1.00 95.88 89 LEU A C 1
ATOM 702 O O . LEU A 1 89 ? 3.958 -6.342 1.355 1.00 95.88 89 LEU A O 1
ATOM 706 N N . GLU A 1 90 ? 2.650 -6.688 -0.440 1.00 96.00 90 GLU A N 1
ATOM 707 C CA . GLU A 1 90 ? 3.466 -7.750 -1.035 1.00 96.00 90 GLU A CA 1
ATOM 708 C C . GLU A 1 90 ? 4.180 -7.193 -2.265 1.00 96.00 90 GLU A C 1
ATOM 710 O O . GLU A 1 90 ? 3.548 -6.734 -3.228 1.00 96.00 90 GLU A O 1
ATOM 715 N N . LEU A 1 91 ? 5.509 -7.206 -2.208 1.00 92.62 91 LEU A N 1
ATOM 716 C CA . LEU A 1 91 ? 6.361 -6.702 -3.272 1.00 92.62 91 LEU A CA 1
ATOM 717 C C . LEU A 1 91 ? 6.491 -7.775 -4.357 1.00 92.62 91 LEU A C 1
ATOM 719 O O . LEU A 1 91 ? 6.753 -8.939 -4.063 1.00 92.62 91 LEU A O 1
ATOM 723 N N . THR A 1 92 ? 6.320 -7.403 -5.628 1.00 88.88 92 THR A N 1
ATOM 724 C CA . THR A 1 92 ? 6.446 -8.359 -6.753 1.00 88.88 92 THR A CA 1
ATOM 725 C C . THR A 1 92 ? 7.738 -8.195 -7.551 1.00 88.88 92 THR A C 1
ATOM 727 O O . THR A 1 92 ? 7.977 -8.918 -8.514 1.00 88.88 92 THR A O 1
ATOM 730 N N . GLY A 1 93 ? 8.593 -7.263 -7.138 1.00 88.38 93 GLY A N 1
ATOM 731 C CA . GLY A 1 93 ? 9.868 -6.972 -7.772 1.00 88.38 93 GLY A CA 1
ATOM 732 C C . GLY A 1 93 ? 10.711 -6.038 -6.915 1.00 88.38 93 GLY A C 1
ATOM 733 O O . GLY A 1 93 ? 10.284 -5.605 -5.846 1.00 88.38 93 GLY A O 1
ATOM 734 N N . GLU A 1 94 ? 11.917 -5.747 -7.392 1.00 89.50 94 GLU A N 1
ATOM 735 C CA . GLU A 1 94 ? 12.869 -4.876 -6.703 1.00 89.50 94 GLU A CA 1
ATOM 736 C C . GLU A 1 94 ? 12.314 -3.452 -6.568 1.00 89.50 94 GLU A C 1
ATOM 738 O O . GLU A 1 94 ? 11.990 -2.800 -7.567 1.00 89.50 94 GLU A O 1
ATOM 743 N N . MET A 1 95 ? 12.213 -2.962 -5.332 1.00 89.81 95 MET A N 1
ATOM 744 C CA . MET A 1 95 ? 11.792 -1.594 -5.047 1.00 89.81 95 MET A CA 1
ATOM 745 C C . MET A 1 95 ? 12.250 -1.103 -3.673 1.00 89.81 95 MET A C 1
ATOM 747 O O . MET A 1 95 ? 12.759 -1.847 -2.838 1.00 89.81 95 MET A O 1
ATOM 751 N N . GLN A 1 96 ? 12.047 0.190 -3.438 1.00 90.62 96 GLN A N 1
ATOM 752 C CA . GLN A 1 96 ? 12.266 0.849 -2.160 1.00 90.62 96 GLN A CA 1
ATOM 753 C C . GLN A 1 96 ? 10.987 1.555 -1.732 1.00 90.62 96 GLN A C 1
ATOM 755 O O . GLN A 1 96 ? 10.473 2.404 -2.459 1.00 90.62 96 GLN A O 1
ATOM 760 N N . VAL A 1 97 ? 10.502 1.249 -0.534 1.00 90.75 97 VAL A N 1
ATOM 761 C CA . VAL A 1 97 ? 9.439 2.011 0.122 1.00 90.75 97 VAL A CA 1
ATOM 762 C C . VAL A 1 97 ? 10.082 3.212 0.805 1.00 90.75 97 VAL A C 1
ATOM 764 O O . VAL A 1 97 ? 10.895 3.064 1.716 1.00 90.75 97 VAL A O 1
ATOM 767 N N . GLY A 1 98 ? 9.747 4.411 0.337 1.00 89.44 98 GLY A N 1
ATOM 768 C CA . GLY A 1 98 ? 10.245 5.656 0.915 1.00 89.44 98 GLY A CA 1
ATOM 769 C C . GLY A 1 98 ? 9.400 6.153 2.079 1.00 89.44 98 GLY A C 1
ATOM 770 O O . GLY A 1 98 ? 9.939 6.610 3.080 1.00 89.44 98 GLY A O 1
ATOM 771 N N . ARG A 1 99 ? 8.072 6.086 1.942 1.00 92.50 99 ARG A N 1
ATOM 772 C CA . ARG A 1 99 ? 7.133 6.538 2.971 1.00 92.50 99 ARG A CA 1
ATOM 773 C C . ARG A 1 99 ? 5.800 5.822 2.830 1.00 92.50 99 ARG A C 1
ATOM 775 O O . ARG A 1 99 ? 5.290 5.682 1.718 1.00 92.50 99 ARG A O 1
ATOM 782 N N . VAL A 1 100 ? 5.224 5.441 3.963 1.00 93.81 100 VAL A N 1
ATOM 783 C CA . VAL A 1 100 ? 3.860 4.922 4.060 1.00 93.81 100 VAL A CA 1
ATOM 784 C C . VAL A 1 100 ? 3.068 5.842 4.974 1.00 93.81 100 VAL A C 1
ATOM 786 O O . VAL A 1 100 ? 3.431 6.046 6.127 1.00 93.81 100 VAL A O 1
ATOM 789 N N . GLU A 1 101 ? 2.005 6.425 4.439 1.00 95.69 101 GLU A N 1
ATOM 790 C CA . GLU A 1 101 ? 1.052 7.243 5.182 1.00 95.69 101 GLU A CA 1
ATOM 791 C C . GLU A 1 101 ? -0.249 6.452 5.288 1.00 95.69 101 GLU A C 1
ATOM 793 O O . GLU A 1 101 ? -0.806 6.046 4.267 1.00 95.69 101 GLU A O 1
ATOM 798 N N . ILE A 1 102 ? -0.739 6.234 6.507 1.00 94.38 102 ILE A N 1
ATOM 799 C CA . ILE A 1 102 ? -1.980 5.497 6.762 1.00 94.38 102 ILE A CA 1
ATOM 800 C C . ILE A 1 102 ? -2.891 6.390 7.593 1.00 94.38 102 ILE A C 1
ATOM 802 O O . ILE A 1 102 ? -2.490 6.899 8.637 1.00 94.38 102 ILE A O 1
ATOM 806 N N . SER A 1 103 ? -4.117 6.593 7.122 1.00 93.81 103 SER A N 1
ATOM 807 C CA . SER A 1 103 ? -5.159 7.285 7.877 1.00 93.81 103 SER A CA 1
ATOM 808 C C . SER A 1 103 ? -6.067 6.260 8.537 1.00 93.81 103 SER A C 1
ATOM 810 O O . SER A 1 103 ? -6.530 5.321 7.885 1.00 93.81 103 SER A O 1
ATOM 812 N N . HIS A 1 104 ? -6.334 6.465 9.819 1.00 91.25 104 HIS A N 1
ATOM 813 C CA . HIS A 1 104 ? -7.209 5.635 10.634 1.00 91.25 104 HIS A CA 1
ATOM 814 C C . HIS A 1 104 ? -8.007 6.535 11.596 1.00 91.25 104 HIS A C 1
ATOM 816 O O . HIS A 1 104 ? -7.590 7.675 11.837 1.00 91.25 104 HIS A O 1
ATOM 822 N N . PRO A 1 105 ? -9.149 6.073 12.139 1.00 89.12 105 PRO A N 1
ATOM 823 C CA . PRO A 1 105 ? -9.896 6.819 13.142 1.00 89.12 105 PRO A CA 1
ATOM 824 C C . PRO A 1 105 ? -9.016 7.246 14.320 1.00 89.12 105 PRO A C 1
ATOM 826 O O . PRO A 1 105 ? -8.135 6.505 14.759 1.00 89.12 105 PRO A O 1
ATOM 829 N N . ALA A 1 106 ? -9.292 8.424 14.876 1.00 84.75 106 ALA A N 1
ATOM 830 C CA . ALA A 1 106 ? -8.696 8.809 16.146 1.00 84.75 106 ALA A CA 1
ATOM 831 C C . ALA A 1 106 ? -9.110 7.809 17.236 1.00 84.75 106 ALA A C 1
ATOM 833 O O . ALA A 1 106 ? -10.266 7.385 17.293 1.00 84.75 106 ALA A O 1
ATOM 834 N N . LEU A 1 107 ? -8.171 7.461 18.114 1.00 79.12 107 LEU A N 1
ATOM 835 C CA . LEU A 1 107 ? -8.479 6.698 19.317 1.00 79.12 107 LEU A CA 1
ATOM 836 C C . LEU A 1 107 ? -9.434 7.520 20.189 1.00 79.12 107 LEU A C 1
ATOM 838 O O . LEU A 1 107 ? -9.111 8.646 20.579 1.00 79.12 107 LEU A O 1
ATOM 842 N N . SER A 1 108 ? -10.609 6.970 20.488 1.00 72.94 108 SER A N 1
ATOM 843 C CA . SER A 1 108 ? -11.459 7.510 21.547 1.00 72.94 108 SER A CA 1
ATOM 844 C C . SER A 1 108 ? -10.722 7.357 22.882 1.00 72.94 108 SER A C 1
ATOM 846 O O . SER A 1 108 ? -10.177 6.289 23.159 1.00 72.94 108 SER A O 1
ATOM 848 N N . LYS A 1 109 ? -10.640 8.451 23.647 1.00 56.88 109 LYS A N 1
ATOM 849 C CA . LYS A 1 109 ? -10.018 8.492 24.978 1.00 56.88 109 LYS A CA 1
ATOM 850 C C . LYS A 1 109 ? -10.878 7.804 26.028 1.00 56.88 109 LYS A C 1
ATOM 852 O O . LYS A 1 109 ? -12.118 7.885 25.890 1.00 56.88 109 LYS A O 1
#

Secondary structure (DSSP, 8-state):
-------EEE-TT-EEEEE-SS---EEEEEEEESSSPPPEEEEEESSSSS-EE---EEEE------SS-PPEEEEEEEES----SEEEEEE-SSEEEEEEEEE-PPPP-

pLDDT: mean 84.44, std 15.23, range [34.34, 96.81]

Radius of gyration: 14.89 Å; chains: 1; bounding box: 35×32×44 Å

Sequence (109 aa):
AKEDAHRTAGGAGDVLIYQLPTAVQSFRVFAFFPKAESAVKFSVSDDGQNFHDVTVQKEIYFHGAGEYGYWKPVLFHAKKIHGGNFLKLELTGEMQVGRVEISHPALSK